Protein AF-A0A933Z0X0-F1 (afdb_monomer_lite)

Secondary structure (DSSP, 8-state):
-----SEEEEEEEEEEESSGGG-EEEEEEEEEEEEEETTEEEEEEE-TTS-EEEEEEEEEHHHHHHHEEE-GGGHHHHHHHTTTS-SPPPP------PPP-PPPP-------------PPPPPP-PPPPPPPPPPPPPP-PPPPPPPPPPPPP----THHHHHTTGGGS----

Sequence (173 aa):
MNQVQEGIYLETKQTQVGTGHTASRVTFKNHYALRLAGEEAVLFLLDDNLGLTGLRESVPLAQVGKRLEYQPDLQDTFAALLPRLGSRPQPAARPASAPAQSAPAAAPAAVQTVNPAQPPQARPTAQPPQARPTPPPPQTRPAAAPPAKPAAPGDTPWWELTQKGASNLLKKD

Structure (mmCIF, N/CA/C/O backbone):
data_AF-A0A933Z0X0-F1
#
_entry.id   AF-A0A933Z0X0-F1
#
loop_
_atom_site.group_PDB
_atom_site.id
_atom_site.type_symbol
_atom_site.label_atom_id
_atom_site.label_alt_id
_atom_site.label_comp_id
_atom_site.label_asym_id
_atom_site.label_entity_id
_atom_site.label_seq_id
_atom_site.pdbx_PDB_ins_code
_atom_site.Cartn_x
_atom_site.Cartn_y
_atom_site.Cartn_z
_atom_site.occupancy
_atom_site.B_iso_or_equiv
_atom_site.auth_seq_id
_atom_site.auth_comp_id
_atom_site.auth_asym_id
_atom_site.auth_atom_id
_atom_site.pdbx_PDB_model_num
ATOM 1 N N . MET A 1 1 ? -8.566 19.771 8.121 1.00 47.66 1 MET A N 1
ATOM 2 C CA . MET A 1 1 ? -7.920 18.555 8.659 1.00 47.66 1 MET A CA 1
ATOM 3 C C . MET A 1 1 ? -8.388 17.406 7.784 1.00 47.66 1 MET A C 1
ATOM 5 O O . MET A 1 1 ? -9.566 17.089 7.852 1.00 47.66 1 MET A O 1
ATOM 9 N N . ASN A 1 2 ? -7.543 16.873 6.895 1.00 59.16 2 ASN A N 1
ATOM 10 C CA . ASN A 1 2 ? -7.941 15.739 6.054 1.00 59.16 2 ASN A CA 1
ATOM 11 C C . ASN A 1 2 ? -8.115 14.520 6.958 1.00 59.16 2 ASN A C 1
ATOM 13 O O . ASN A 1 2 ? -7.143 14.016 7.520 1.00 59.16 2 ASN A O 1
ATOM 17 N N . GLN A 1 3 ? -9.363 14.109 7.151 1.00 81.69 3 GLN A N 1
ATOM 18 C CA . GLN A 1 3 ? -9.699 12.927 7.923 1.00 81.69 3 GLN A CA 1
ATOM 19 C C . GLN A 1 3 ? -9.274 11.704 7.102 1.00 81.69 3 GLN A C 1
ATOM 21 O O . GLN A 1 3 ? -9.754 11.501 5.992 1.00 81.69 3 GLN A O 1
ATOM 26 N N . VAL A 1 4 ? -8.306 10.939 7.609 1.00 89.94 4 VAL A N 1
ATOM 27 C CA . VAL A 1 4 ? -7.871 9.682 6.983 1.00 89.94 4 VAL A CA 1
ATOM 28 C C . VAL A 1 4 ? -8.978 8.648 7.185 1.00 89.94 4 VAL A C 1
ATOM 30 O O . VAL A 1 4 ? -9.474 8.496 8.302 1.00 89.94 4 VAL A O 1
ATOM 33 N N . GLN A 1 5 ? -9.366 7.954 6.117 1.00 93.38 5 GLN A N 1
ATOM 34 C CA . GLN A 1 5 ? -10.452 6.974 6.116 1.00 93.38 5 GLN A CA 1
ATOM 35 C C . GLN A 1 5 ? -9.946 5.582 5.731 1.00 93.38 5 GLN A C 1
ATOM 37 O O . GLN A 1 5 ? -8.845 5.434 5.215 1.00 93.38 5 GLN A O 1
ATOM 42 N N . GLU A 1 6 ? -10.728 4.541 6.015 1.00 94.19 6 GLU A N 1
ATOM 43 C CA . GLU A 1 6 ? -10.395 3.180 5.578 1.00 94.19 6 GLU A CA 1
ATOM 44 C C . GLU A 1 6 ? -10.664 3.016 4.078 1.00 94.19 6 GLU A C 1
ATOM 46 O O . GLU A 1 6 ? -11.698 3.456 3.568 1.00 94.19 6 GLU A O 1
ATOM 51 N N . GLY A 1 7 ? -9.742 2.364 3.377 1.00 95.75 7 GLY A N 1
ATOM 52 C CA . GLY A 1 7 ? -9.835 2.158 1.937 1.00 95.75 7 GLY A CA 1
ATOM 53 C C . GLY A 1 7 ? -8.486 1.836 1.308 1.00 95.75 7 GLY A C 1
ATOM 54 O O . GLY A 1 7 ? -7.542 1.475 2.013 1.00 95.75 7 GLY A O 1
ATOM 55 N N . ILE A 1 8 ? -8.389 1.955 -0.016 1.00 97.00 8 ILE A N 1
ATOM 56 C CA . ILE A 1 8 ? -7.134 1.727 -0.740 1.00 97.00 8 ILE A CA 1
ATOM 57 C C . ILE A 1 8 ? -6.401 3.049 -0.955 1.00 97.00 8 ILE A C 1
ATOM 59 O O . ILE A 1 8 ? -6.992 4.081 -1.269 1.00 97.00 8 ILE A O 1
ATOM 63 N N . TYR A 1 9 ? -5.092 2.997 -0.764 1.00 97.50 9 TYR A N 1
ATOM 64 C CA . TYR A 1 9 ? -4.179 4.114 -0.888 1.00 97.50 9 TYR A CA 1
ATOM 65 C C . TYR A 1 9 ? -3.037 3.769 -1.843 1.00 97.50 9 TYR A C 1
ATOM 67 O O . TYR A 1 9 ? -2.584 2.627 -1.891 1.00 97.50 9 TYR A O 1
ATOM 75 N N . LEU A 1 10 ? -2.548 4.769 -2.569 1.00 97.06 10 LEU A N 1
ATOM 76 C CA . LEU A 1 10 ? -1.419 4.668 -3.481 1.00 97.06 10 LEU A CA 1
ATOM 77 C C . LEU A 1 10 ? -0.201 5.379 -2.888 1.00 97.06 10 LEU A C 1
ATOM 79 O O . LEU A 1 10 ? -0.254 6.566 -2.568 1.00 97.06 10 LEU A O 1
ATOM 83 N N . GLU A 1 11 ? 0.914 4.665 -2.783 1.00 96.31 11 GLU A N 1
ATOM 84 C CA . GLU A 1 11 ? 2.229 5.246 -2.530 1.00 96.31 11 GLU A CA 1
ATOM 85 C C . GLU A 1 11 ? 2.979 5.372 -3.856 1.00 96.31 11 GLU A C 1
ATOM 87 O O . GLU A 1 11 ? 3.159 4.385 -4.571 1.00 96.31 11 GLU A O 1
ATOM 92 N N . THR A 1 12 ? 3.452 6.576 -4.181 1.00 96.06 12 THR A N 1
ATOM 93 C CA . THR A 1 12 ? 4.310 6.796 -5.351 1.00 96.06 12 THR A CA 1
ATOM 94 C C . THR A 1 12 ? 5.712 7.170 -4.896 1.00 96.06 12 THR A C 1
ATOM 96 O O . THR A 1 12 ? 5.924 8.225 -4.301 1.00 96.06 12 THR A O 1
ATOM 99 N N . LYS A 1 13 ? 6.694 6.321 -5.210 1.00 94.44 13 LYS A N 1
ATOM 100 C CA . LYS A 1 13 ? 8.100 6.544 -4.872 1.00 94.44 13 LYS A CA 1
ATOM 101 C C . LYS A 1 13 ? 8.939 6.640 -6.134 1.00 94.44 13 LYS A C 1
ATOM 103 O O . LYS A 1 13 ? 9.091 5.675 -6.878 1.00 94.44 13 LYS A O 1
ATOM 108 N N . GLN A 1 14 ? 9.524 7.807 -6.361 1.00 94.75 14 GLN A N 1
ATOM 109 C CA . GLN A 1 14 ? 10.485 8.004 -7.438 1.00 94.75 14 GLN A CA 1
ATOM 110 C C . GLN A 1 14 ? 11.891 7.713 -6.925 1.00 94.75 14 GLN A C 1
ATOM 112 O O . GLN A 1 14 ? 12.292 8.198 -5.869 1.00 94.75 14 GLN A O 1
ATOM 117 N N . THR A 1 15 ? 12.648 6.919 -7.670 1.00 93.69 15 THR A N 1
ATOM 118 C CA . THR A 1 15 ? 14.053 6.642 -7.373 1.00 93.69 15 THR A CA 1
ATOM 119 C C . THR A 1 15 ? 14.871 6.634 -8.654 1.00 93.69 15 THR A C 1
ATOM 121 O O . THR A 1 15 ? 14.340 6.517 -9.758 1.00 93.69 15 THR A O 1
ATOM 124 N N . GLN A 1 16 ? 16.179 6.768 -8.502 1.00 94.19 16 GLN A N 1
ATOM 125 C CA . GLN A 1 16 ? 17.131 6.639 -9.588 1.00 94.19 16 GLN A CA 1
ATOM 126 C C . GLN A 1 16 ? 17.798 5.269 -9.483 1.00 94.19 16 GLN A C 1
ATOM 128 O O . GLN A 1 16 ? 18.330 4.909 -8.435 1.00 94.19 16 GLN A O 1
ATOM 133 N N . VAL A 1 17 ? 17.744 4.495 -10.560 1.00 92.50 17 VAL A N 1
ATOM 134 C CA . VAL A 1 17 ? 18.411 3.193 -10.679 1.00 92.50 17 VAL A CA 1
ATOM 135 C C . VAL A 1 17 ? 19.501 3.279 -11.741 1.00 92.50 17 VAL A C 1
ATOM 137 O O . VAL A 1 17 ? 19.315 3.920 -12.772 1.00 92.50 17 VAL A O 1
ATOM 140 N N . GLY A 1 18 ? 20.643 2.642 -11.481 1.00 90.81 18 GLY A N 1
ATOM 141 C CA . GLY A 1 18 ? 21.846 2.726 -12.317 1.00 90.81 18 GLY A CA 1
ATOM 142 C C . GLY A 1 18 ? 22.878 3.730 -11.794 1.00 90.81 18 GLY A C 1
ATOM 143 O O . GLY A 1 18 ? 22.668 4.394 -10.779 1.00 90.81 18 GLY A O 1
ATOM 144 N N . THR A 1 19 ? 24.021 3.824 -12.475 1.00 90.56 19 THR A N 1
ATOM 145 C CA . THR A 1 19 ? 25.143 4.690 -12.076 1.00 90.56 19 THR A CA 1
ATOM 146 C C . THR A 1 19 ? 25.644 5.538 -13.248 1.00 90.56 19 THR A C 1
ATOM 148 O O . THR A 1 19 ? 25.661 5.110 -14.407 1.00 90.56 19 THR A O 1
ATOM 151 N N . GLY A 1 20 ? 26.040 6.780 -12.953 1.00 88.94 20 GLY A N 1
ATOM 152 C CA . GLY A 1 20 ? 26.576 7.718 -13.943 1.00 88.94 20 GLY A CA 1
ATOM 153 C C . GLY A 1 20 ? 25.609 7.987 -15.101 1.00 88.94 20 GLY A C 1
ATOM 154 O O . GLY A 1 20 ? 24.439 8.296 -14.888 1.00 88.94 20 GLY A O 1
ATOM 155 N N . HIS A 1 21 ? 26.096 7.845 -16.334 1.00 87.88 21 HIS A N 1
ATOM 156 C CA . HIS A 1 21 ? 25.325 8.113 -17.555 1.00 87.88 21 HIS A CA 1
ATOM 157 C C . HIS A 1 21 ? 24.217 7.091 -17.852 1.00 87.88 21 HIS A C 1
ATOM 159 O O . HIS A 1 21 ? 23.382 7.343 -18.712 1.00 87.88 21 HIS A O 1
ATOM 165 N N . THR A 1 22 ? 24.197 5.952 -17.155 1.00 89.25 22 THR A N 1
ATOM 166 C CA . THR A 1 22 ? 23.157 4.916 -17.321 1.00 89.25 22 THR A CA 1
ATOM 167 C C . THR A 1 22 ? 22.002 5.070 -16.336 1.00 89.25 22 THR A C 1
ATOM 169 O O . THR A 1 22 ? 21.067 4.272 -16.339 1.00 89.25 22 THR A O 1
ATOM 172 N N . ALA A 1 23 ? 22.072 6.072 -15.459 1.00 91.00 23 ALA A N 1
ATOM 173 C CA . ALA A 1 23 ? 21.102 6.233 -14.401 1.00 91.00 23 ALA A CA 1
ATOM 174 C C . ALA A 1 23 ? 19.752 6.707 -14.963 1.00 91.00 23 ALA A C 1
ATOM 176 O O . ALA A 1 23 ? 19.663 7.763 -15.588 1.00 91.00 23 ALA A O 1
ATOM 177 N N . SER A 1 24 ? 18.697 5.941 -14.695 1.00 92.38 24 SER A N 1
ATOM 178 C CA . SER A 1 24 ? 17.328 6.236 -15.118 1.00 92.38 24 SER A CA 1
ATOM 179 C C . SER A 1 24 ? 16.426 6.476 -13.912 1.00 92.38 24 SER A C 1
ATOM 181 O O . SER A 1 24 ? 16.622 5.893 -12.842 1.00 92.38 24 SER A O 1
ATOM 183 N N . ARG A 1 25 ? 15.432 7.353 -14.071 1.00 94.12 25 ARG A N 1
ATOM 184 C CA . ARG A 1 25 ? 14.406 7.588 -13.049 1.00 94.12 25 ARG A CA 1
ATOM 185 C C . ARG A 1 25 ? 13.295 6.563 -13.218 1.00 94.12 25 ARG A C 1
ATOM 187 O O . ARG A 1 25 ? 12.675 6.491 -14.273 1.00 94.12 25 ARG A O 1
ATOM 194 N N . VAL A 1 26 ? 13.020 5.813 -12.160 1.00 95.44 26 VAL A N 1
ATOM 195 C CA . VAL A 1 26 ? 11.932 4.837 -12.105 1.00 95.44 26 VAL A CA 1
ATOM 196 C C . VAL A 1 26 ? 10.940 5.262 -11.033 1.00 95.44 26 VAL A C 1
ATOM 198 O O . VAL A 1 26 ? 11.319 5.696 -9.944 1.00 95.44 26 VAL A O 1
ATOM 201 N N . THR A 1 27 ? 9.657 5.154 -11.365 1.00 95.56 27 THR A N 1
ATOM 202 C CA . THR A 1 27 ? 8.554 5.430 -10.446 1.00 95.56 27 THR A CA 1
ATOM 203 C C . THR A 1 27 ? 7.947 4.110 -10.005 1.00 95.56 27 THR A C 1
ATOM 205 O O . THR A 1 27 ? 7.423 3.368 -10.830 1.00 95.56 27 THR A O 1
ATOM 208 N N . PHE A 1 28 ? 8.011 3.837 -8.709 1.00 93.50 28 PHE A N 1
ATOM 209 C CA . PHE A 1 28 ? 7.345 2.713 -8.070 1.00 93.50 28 PHE A CA 1
ATOM 210 C C . PHE A 1 28 ? 5.976 3.166 -7.574 1.00 93.50 28 PHE A C 1
ATOM 212 O O . PHE A 1 28 ? 5.862 4.231 -6.963 1.00 93.50 28 PHE A O 1
ATOM 219 N N . LYS A 1 29 ? 4.952 2.366 -7.860 1.00 95.75 29 LYS A N 1
ATOM 220 C CA . LYS A 1 29 ? 3.569 2.590 -7.445 1.00 95.75 29 LYS A CA 1
ATOM 221 C C . LYS A 1 29 ? 3.131 1.390 -6.623 1.00 95.75 29 LYS A C 1
ATOM 223 O O . LYS A 1 29 ? 3.032 0.300 -7.171 1.00 95.75 29 LYS A O 1
ATOM 228 N N . ASN A 1 30 ? 2.893 1.592 -5.334 1.00 96.75 30 ASN A N 1
ATOM 229 C CA . ASN A 1 30 ? 2.471 0.531 -4.425 1.00 96.75 30 ASN A CA 1
ATOM 230 C C . ASN A 1 30 ? 1.053 0.818 -3.939 1.00 96.75 30 ASN A C 1
ATOM 232 O O . ASN A 1 30 ? 0.785 1.907 -3.429 1.00 96.75 30 ASN A O 1
ATOM 236 N N . HIS A 1 31 ? 0.160 -0.157 -4.066 1.00 97.62 31 HIS A N 1
ATOM 237 C CA . HIS A 1 31 ? -1.189 -0.056 -3.521 1.00 97.62 31 HIS A CA 1
ATOM 238 C C . HIS A 1 31 ? -1.232 -0.675 -2.128 1.00 97.62 31 HIS A C 1
ATOM 240 O O . HIS A 1 31 ? -0.689 -1.753 -1.895 1.00 97.62 31 HIS A O 1
ATOM 246 N N . TYR A 1 32 ? -1.906 -0.005 -1.202 1.00 97.44 32 TYR A N 1
ATOM 247 C CA . TYR A 1 32 ? -2.084 -0.465 0.165 1.00 97.44 32 TYR A CA 1
ATOM 248 C C . TYR A 1 32 ? -3.558 -0.433 0.542 1.00 97.44 32 TYR A C 1
ATOM 250 O O . TYR A 1 32 ? -4.211 0.597 0.396 1.00 97.44 32 TYR A O 1
ATOM 258 N N . ALA A 1 33 ? -4.080 -1.527 1.090 1.00 96.88 33 ALA A N 1
ATOM 259 C CA . ALA A 1 33 ? -5.338 -1.485 1.824 1.00 96.88 33 ALA A CA 1
ATOM 260 C C . ALA A 1 33 ? -5.066 -0.977 3.245 1.00 96.88 33 ALA A C 1
ATOM 262 O O . ALA A 1 33 ? -4.182 -1.489 3.931 1.00 96.88 33 ALA A O 1
ATOM 263 N N . LEU A 1 34 ? -5.815 0.027 3.690 1.00 95.81 34 LEU A N 1
ATOM 264 C CA . LEU A 1 34 ? -5.628 0.683 4.978 1.00 95.81 34 LEU A CA 1
ATOM 265 C C . LEU A 1 34 ? -6.764 0.337 5.938 1.00 95.81 34 LEU A C 1
ATOM 267 O O . LEU A 1 34 ? -7.944 0.486 5.617 1.00 95.81 34 LEU A O 1
ATOM 271 N N . ARG A 1 35 ? -6.395 -0.066 7.156 1.00 94.19 35 ARG A N 1
ATOM 272 C CA . ARG A 1 35 ? -7.309 -0.275 8.287 1.00 94.19 35 ARG A CA 1
ATOM 273 C C . ARG A 1 35 ? -6.902 0.611 9.453 1.00 94.19 35 ARG A C 1
ATOM 275 O O . ARG A 1 35 ? -5.722 0.687 9.792 1.00 94.19 35 ARG A O 1
ATOM 282 N N . LEU A 1 36 ? -7.871 1.265 10.082 1.00 92.56 36 LEU A N 1
ATOM 283 C CA . LEU A 1 36 ? -7.612 2.164 11.201 1.00 92.56 36 LEU A CA 1
ATOM 284 C C . LEU A 1 36 ? -7.528 1.374 12.511 1.00 92.56 36 LEU A C 1
ATOM 286 O O . LEU A 1 36 ? -8.412 0.573 12.827 1.00 92.56 36 LEU A O 1
ATOM 290 N N . ALA A 1 37 ? -6.479 1.653 13.283 1.00 89.50 37 ALA A N 1
ATOM 291 C CA . ALA A 1 37 ? -6.125 1.004 14.540 1.00 89.50 37 ALA A CA 1
ATOM 292 C C . ALA A 1 37 ? -5.884 2.054 15.645 1.00 89.50 37 ALA A C 1
ATOM 294 O O . ALA A 1 37 ? -4.829 2.106 16.274 1.00 89.50 37 ALA A O 1
ATOM 295 N N . GLY A 1 38 ? -6.864 2.934 15.872 1.00 87.00 38 GLY A N 1
ATOM 296 C CA . GLY A 1 38 ? -6.720 4.051 16.811 1.00 87.00 38 GLY A CA 1
ATOM 297 C C . GLY A 1 38 ? -5.825 5.154 16.241 1.00 87.00 38 GLY A C 1
ATOM 298 O O . GLY A 1 38 ? -6.195 5.789 15.257 1.00 87.00 38 GLY A O 1
ATOM 299 N N . GLU A 1 39 ? -4.668 5.391 16.864 1.00 89.50 39 GLU A N 1
ATOM 300 C CA . GLU A 1 39 ? -3.685 6.404 16.430 1.00 89.50 39 GLU A CA 1
ATOM 301 C C . GLU A 1 39 ? -2.757 5.908 15.307 1.00 89.50 39 GLU A C 1
ATOM 303 O O . GLU A 1 39 ? -2.045 6.692 14.668 1.00 89.50 39 GLU A O 1
ATOM 308 N N . GLU A 1 40 ? -2.790 4.603 15.043 1.00 92.25 40 GLU A N 1
ATOM 309 C CA . GLU A 1 40 ? -2.037 3.953 13.982 1.00 92.25 40 GLU A CA 1
ATOM 310 C C . GLU A 1 40 ? -2.966 3.483 12.861 1.00 92.25 40 GLU A C 1
ATOM 312 O O . GLU A 1 40 ? -4.166 3.256 13.040 1.00 92.25 40 GLU A O 1
ATOM 317 N N . ALA A 1 41 ? -2.389 3.324 11.680 1.00 93.38 41 ALA A N 1
ATOM 318 C CA . ALA A 1 41 ? -3.005 2.692 10.534 1.00 93.38 41 ALA A CA 1
ATOM 319 C C . ALA A 1 41 ? -2.201 1.445 10.173 1.00 93.38 41 ALA A C 1
ATOM 321 O O . ALA A 1 41 ? -0.974 1.487 10.091 1.00 93.38 41 ALA A O 1
ATOM 322 N N . VAL A 1 42 ? -2.903 0.341 9.940 1.00 94.88 42 VAL A N 1
ATOM 323 C CA . VAL A 1 42 ? -2.312 -0.890 9.423 1.00 94.88 42 VAL A CA 1
ATOM 324 C C . VAL A 1 42 ? -2.500 -0.898 7.914 1.00 94.88 42 VAL A C 1
ATOM 326 O O . VAL A 1 42 ? -3.628 -0.898 7.417 1.00 94.88 42 VAL A O 1
ATOM 329 N N . LEU A 1 43 ? -1.385 -0.879 7.201 1.00 95.75 43 LEU A N 1
ATOM 330 C CA . LEU A 1 43 ? -1.288 -0.959 5.756 1.00 95.75 43 LEU A CA 1
ATOM 331 C C . LEU A 1 43 ? -1.032 -2.408 5.356 1.00 95.75 43 LEU A C 1
ATOM 333 O O . LEU A 1 43 ? -0.142 -3.061 5.898 1.00 95.75 43 LEU A O 1
ATOM 337 N N . PHE A 1 44 ? -1.778 -2.898 4.378 1.00 96.50 44 PHE A N 1
ATOM 338 C CA . PHE A 1 44 ? -1.590 -4.210 3.775 1.00 96.50 44 PHE A CA 1
ATOM 339 C C . PHE A 1 44 ? -1.185 -4.004 2.324 1.00 96.50 44 PHE A C 1
ATOM 341 O O . PHE A 1 44 ? -1.956 -3.426 1.558 1.00 96.50 44 PHE A O 1
ATOM 348 N N . LEU A 1 45 ? 0.019 -4.440 1.954 1.00 97.00 45 LEU A N 1
ATOM 349 C CA . LEU A 1 45 ? 0.516 -4.270 0.592 1.00 97.00 45 LEU A CA 1
ATOM 350 C C . LEU A 1 45 ? -0.285 -5.149 -0.369 1.00 97.00 45 LEU A C 1
ATOM 352 O O . LEU A 1 45 ? -0.444 -6.358 -0.143 1.00 97.00 45 LEU A O 1
ATOM 356 N N . LEU A 1 46 ? -0.738 -4.533 -1.452 1.00 97.19 46 LEU A N 1
ATOM 357 C CA . LEU A 1 46 ? -1.432 -5.184 -2.546 1.00 97.19 46 LEU A CA 1
ATOM 358 C C . LEU A 1 46 ? -0.487 -5.399 -3.732 1.00 97.19 46 LEU A C 1
ATOM 360 O O . LEU A 1 46 ? 0.440 -4.617 -3.944 1.00 97.19 46 LEU A O 1
ATOM 364 N N . ASP A 1 47 ? -0.722 -6.467 -4.488 1.00 95.44 47 ASP A N 1
ATOM 365 C CA . ASP A 1 47 ? -0.051 -6.706 -5.766 1.00 95.44 47 ASP A CA 1
ATOM 366 C C . ASP A 1 47 ? -0.682 -5.880 -6.908 1.00 95.44 47 ASP A C 1
ATOM 368 O O . ASP A 1 47 ? -1.610 -5.092 -6.699 1.00 95.44 47 ASP A O 1
ATOM 372 N N . ASP A 1 48 ? -0.191 -6.071 -8.135 1.00 93.38 48 ASP A N 1
ATOM 373 C CA . ASP A 1 48 ? -0.694 -5.375 -9.329 1.00 93.38 48 ASP A CA 1
ATOM 374 C C . ASP A 1 48 ? -2.161 -5.711 -9.666 1.00 93.38 48 ASP A C 1
ATOM 376 O O . ASP A 1 48 ? -2.837 -4.932 -10.336 1.00 93.38 48 ASP A O 1
ATOM 380 N N . ASN A 1 49 ? -2.672 -6.847 -9.179 1.00 94.56 49 ASN A N 1
ATOM 381 C CA . ASN A 1 49 ? -4.062 -7.280 -9.335 1.00 94.56 49 ASN A CA 1
ATOM 382 C C . ASN A 1 49 ? -4.923 -6.928 -8.110 1.00 94.56 49 ASN A C 1
ATOM 384 O O . ASN A 1 49 ? -6.039 -7.433 -7.974 1.00 94.56 49 ASN A O 1
ATOM 388 N N . LEU A 1 50 ? -4.413 -6.082 -7.206 1.00 94.38 50 LEU A N 1
ATOM 389 C CA . LEU A 1 50 ? -5.050 -5.699 -5.944 1.00 94.38 50 LEU A CA 1
ATOM 390 C C . LEU A 1 50 ? -5.291 -6.881 -4.979 1.00 94.38 50 LEU A C 1
ATOM 392 O O . LEU A 1 50 ? -6.142 -6.818 -4.089 1.00 94.38 50 LEU A O 1
ATOM 396 N N . GLY A 1 51 ? -4.529 -7.961 -5.131 1.00 94.50 51 GLY A N 1
ATOM 397 C CA . GLY A 1 51 ? -4.490 -9.108 -4.234 1.00 94.50 51 GLY A CA 1
ATOM 398 C C . GLY A 1 51 ? -3.604 -8.862 -3.013 1.00 94.50 51 GLY A C 1
ATOM 399 O O . GLY A 1 51 ? -2.657 -8.084 -3.052 1.00 94.50 51 GLY A O 1
ATOM 400 N N . LEU A 1 52 ? -3.893 -9.538 -1.898 1.00 94.50 52 LEU A N 1
ATOM 401 C CA . LEU A 1 52 ? -3.078 -9.433 -0.684 1.00 94.50 52 LEU A CA 1
ATOM 402 C C . LEU A 1 52 ? -1.746 -10.167 -0.853 1.00 94.50 52 LEU A C 1
ATOM 404 O O . LEU A 1 52 ? -1.727 -11.378 -1.062 1.00 94.50 52 LEU A O 1
ATOM 408 N N . THR A 1 53 ? -0.642 -9.453 -0.645 1.00 94.88 53 THR A N 1
ATOM 409 C CA . THR A 1 53 ? 0.716 -10.032 -0.669 1.00 94.88 53 THR A CA 1
ATOM 410 C C . THR A 1 53 ? 1.100 -10.732 0.640 1.00 94.88 53 THR A C 1
ATOM 412 O O . THR A 1 53 ? 2.076 -11.475 0.694 1.00 94.88 53 THR A O 1
ATOM 415 N N . GLY A 1 54 ? 0.356 -10.473 1.721 1.00 92.00 54 GLY A N 1
ATOM 416 C CA . GLY A 1 54 ? 0.676 -10.919 3.082 1.00 92.00 54 GLY A CA 1
ATOM 417 C C . GLY A 1 54 ? 1.633 -9.992 3.841 1.00 92.00 54 GLY A C 1
ATOM 418 O O . GLY A 1 54 ? 1.796 -10.150 5.052 1.00 92.00 54 GLY A O 1
ATOM 419 N N . LEU A 1 55 ? 2.220 -8.992 3.175 1.00 93.94 55 LEU A N 1
ATOM 420 C CA . LEU A 1 55 ? 3.025 -7.965 3.832 1.00 93.94 55 LEU A CA 1
ATOM 421 C C . LEU A 1 55 ? 2.121 -6.919 4.491 1.00 93.94 55 LEU A C 1
ATOM 423 O O . LEU A 1 55 ? 1.190 -6.396 3.874 1.00 93.94 55 LEU A O 1
ATOM 427 N N . ARG A 1 56 ? 2.419 -6.613 5.756 1.00 93.81 56 ARG A N 1
ATOM 428 C CA . ARG A 1 56 ? 1.711 -5.609 6.554 1.00 93.81 56 ARG A CA 1
ATOM 429 C C . ARG A 1 56 ? 2.687 -4.666 7.244 1.00 93.81 56 ARG A C 1
ATOM 431 O O . ARG A 1 56 ? 3.735 -5.104 7.716 1.00 93.81 56 ARG A O 1
ATOM 438 N N . GLU A 1 57 ? 2.307 -3.404 7.349 1.00 94.06 57 GLU A N 1
ATOM 439 C CA . GLU A 1 57 ? 3.074 -2.347 8.005 1.00 94.06 57 GLU A CA 1
ATOM 440 C C . GLU A 1 57 ? 2.141 -1.528 8.901 1.00 94.06 57 GLU A C 1
ATOM 442 O O . GLU A 1 57 ? 1.046 -1.162 8.482 1.00 94.06 57 GLU A O 1
ATOM 447 N N . SER A 1 58 ? 2.559 -1.235 10.132 1.00 94.06 58 SER A N 1
ATOM 448 C CA . SER A 1 58 ? 1.854 -0.284 10.997 1.00 94.06 58 SER A CA 1
ATOM 449 C C . SER A 1 58 ? 2.541 1.070 10.915 1.00 94.06 58 SER A C 1
ATOM 451 O O . SER A 1 58 ? 3.748 1.166 11.138 1.00 94.06 58 SER A O 1
ATOM 453 N N . VAL A 1 59 ? 1.777 2.117 10.615 1.00 94.06 59 VAL A N 1
ATOM 454 C CA . VAL A 1 59 ? 2.283 3.489 10.518 1.00 94.06 59 VAL A CA 1
ATOM 455 C C . VAL A 1 59 ? 1.431 4.451 11.345 1.00 94.06 59 VAL A C 1
ATOM 457 O O . VAL A 1 59 ? 0.218 4.270 11.442 1.00 94.06 59 VAL A O 1
ATOM 460 N N . PRO A 1 60 ? 2.011 5.528 11.901 1.00 94.06 60 PRO A N 1
ATOM 461 C CA . PRO A 1 60 ? 1.228 6.573 12.549 1.00 94.06 60 PRO A CA 1
ATOM 462 C C . PRO A 1 60 ? 0.273 7.245 11.559 1.00 94.06 60 PRO A C 1
ATOM 464 O O . PRO A 1 60 ? 0.671 7.574 10.436 1.00 94.06 60 PRO A O 1
ATOM 467 N N . LEU A 1 61 ? -0.955 7.550 11.985 1.00 92.00 61 LEU A N 1
ATOM 468 C 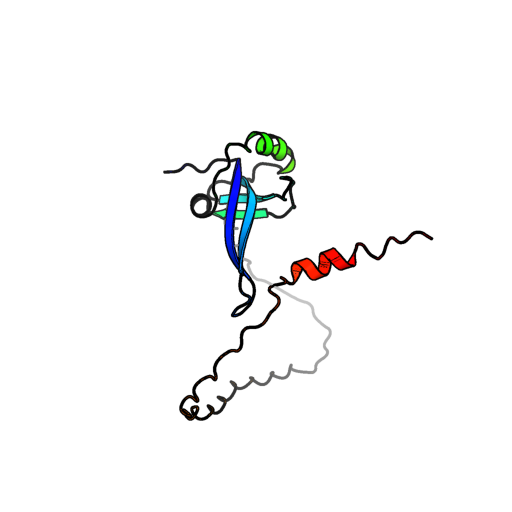CA . LEU A 1 61 ? -1.970 8.154 11.111 1.00 92.00 61 LEU A CA 1
ATOM 469 C C . LEU A 1 61 ? -1.504 9.485 10.487 1.00 92.00 61 LEU A C 1
ATOM 471 O O . LEU A 1 61 ? -1.804 9.788 9.333 1.00 92.00 61 LEU A O 1
ATOM 475 N N . ALA A 1 62 ? -0.687 10.247 11.221 1.00 91.56 62 ALA A N 1
ATOM 476 C CA . ALA A 1 62 ? -0.092 11.504 10.763 1.00 91.56 62 ALA A CA 1
ATOM 477 C C . ALA A 1 62 ? 0.865 11.349 9.564 1.00 91.56 62 ALA A C 1
ATOM 479 O O . ALA A 1 62 ? 1.160 12.337 8.886 1.00 91.56 62 ALA A O 1
ATOM 480 N N . GLN A 1 63 ? 1.384 10.141 9.318 1.00 91.81 63 GLN A N 1
ATOM 481 C CA . GLN A 1 63 ? 2.242 9.847 8.170 1.00 91.81 63 GLN A CA 1
ATOM 482 C C . GLN A 1 63 ? 1.429 9.484 6.931 1.00 91.81 63 GLN A C 1
ATOM 484 O O . GLN A 1 63 ? 1.836 9.856 5.835 1.00 91.81 63 GLN A O 1
ATOM 489 N N . VAL A 1 64 ? 0.275 8.827 7.090 1.00 92.75 64 VAL A N 1
ATOM 490 C CA . VAL A 1 64 ? -0.552 8.345 5.972 1.00 92.75 64 VAL A CA 1
ATOM 491 C C . VAL A 1 6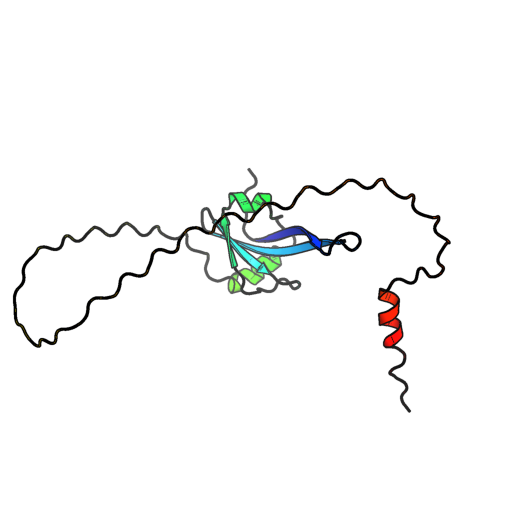4 ? -0.855 9.477 4.994 1.00 92.75 64 VAL A C 1
ATOM 493 O O . VAL A 1 64 ? -0.426 9.420 3.849 1.00 92.75 64 VAL A O 1
ATOM 496 N N . GLY A 1 65 ? -1.467 10.567 5.461 1.00 88.88 65 GLY A N 1
ATOM 497 C CA . GLY A 1 65 ? -1.853 11.683 4.588 1.00 88.88 65 GLY A CA 1
ATOM 498 C C . GLY A 1 65 ? -0.692 12.453 3.940 1.00 88.88 65 GLY A C 1
ATOM 499 O O . GLY A 1 65 ? -0.947 13.345 3.139 1.00 88.88 65 GLY A O 1
ATOM 500 N N . LYS A 1 66 ? 0.569 12.156 4.290 1.00 91.38 66 LYS A N 1
ATOM 501 C CA . LYS A 1 66 ? 1.758 12.804 3.709 1.00 91.38 66 LYS A CA 1
ATOM 502 C C . LYS A 1 66 ? 2.375 12.020 2.554 1.00 91.38 66 LYS A C 1
ATOM 504 O O . LYS A 1 66 ? 2.981 12.630 1.682 1.00 91.38 66 LYS A O 1
ATOM 509 N N . ARG A 1 67 ? 2.297 10.687 2.593 1.00 92.81 67 ARG A N 1
ATOM 510 C CA . ARG A 1 67 ? 2.959 9.796 1.618 1.00 92.81 67 ARG A CA 1
ATOM 511 C C . ARG A 1 67 ? 1.990 8.982 0.766 1.00 92.81 67 ARG A C 1
ATOM 513 O O . ARG A 1 67 ? 2.395 8.462 -0.266 1.00 92.81 67 ARG A O 1
ATOM 520 N N . LEU A 1 68 ? 0.748 8.851 1.221 1.00 95.50 68 LEU A N 1
ATOM 521 C CA . LEU A 1 68 ? -0.264 8.015 0.605 1.00 95.50 68 LEU A CA 1
ATOM 522 C C . LEU A 1 68 ? -1.398 8.877 0.062 1.00 95.50 68 LEU A C 1
ATOM 524 O O . LEU A 1 68 ? -1.900 9.775 0.740 1.00 95.50 68 LEU A O 1
ATOM 528 N N . GLU A 1 69 ? -1.829 8.551 -1.148 1.00 95.81 69 GLU A N 1
ATOM 529 C CA . GLU A 1 69 ? -2.964 9.174 -1.816 1.00 95.81 69 GLU A CA 1
ATOM 530 C C . GLU A 1 69 ? -4.167 8.233 -1.775 1.00 95.81 69 GLU A C 1
ATOM 532 O O . GLU A 1 69 ? -4.070 7.082 -2.195 1.00 95.81 69 GLU A O 1
ATOM 537 N N . TYR A 1 70 ? -5.300 8.705 -1.259 1.00 96.12 70 TYR A N 1
ATOM 538 C CA . TYR A 1 70 ? -6.521 7.905 -1.194 1.00 96.12 70 TYR A CA 1
ATOM 539 C C . TYR A 1 70 ? -7.105 7.673 -2.593 1.00 96.12 70 TYR A C 1
ATOM 541 O O . TYR A 1 70 ? -7.235 8.624 -3.359 1.00 96.12 70 TYR A O 1
ATOM 549 N N . GLN A 1 71 ? -7.481 6.431 -2.901 1.00 96.62 71 GLN A N 1
ATOM 550 C CA . GLN A 1 71 ? -8.052 6.030 -4.188 1.00 96.62 71 GLN A CA 1
ATOM 551 C C . GLN A 1 71 ? -9.549 5.704 -4.019 1.00 96.62 71 GLN A C 1
ATOM 553 O O . GLN A 1 71 ? -9.889 4.559 -3.703 1.00 96.62 71 GLN A O 1
ATOM 558 N N . PRO A 1 72 ? -10.459 6.683 -4.198 1.00 95.00 72 PRO A N 1
ATOM 559 C CA . PRO A 1 72 ? -11.894 6.480 -3.983 1.00 95.00 72 PRO A CA 1
ATOM 560 C C . PRO A 1 72 ? -12.506 5.464 -4.956 1.00 95.00 72 PRO A C 1
ATOM 562 O O . PRO A 1 72 ? -13.400 4.716 -4.570 1.00 95.00 72 PRO A O 1
ATOM 565 N N . ASP A 1 73 ? -11.987 5.378 -6.182 1.00 96.62 73 ASP A N 1
ATOM 566 C CA . ASP A 1 73 ? -12.491 4.468 -7.220 1.00 96.62 73 ASP A CA 1
ATOM 567 C C . ASP A 1 73 ? -12.275 2.982 -6.882 1.00 96.62 73 ASP A C 1
ATOM 569 O O . ASP A 1 73 ? -12.888 2.102 -7.479 1.00 96.62 73 ASP A O 1
ATOM 573 N N . LEU A 1 74 ? -11.408 2.684 -5.909 1.00 95.25 74 LEU A N 1
ATOM 574 C CA . LEU A 1 74 ? -11.099 1.322 -5.470 1.00 95.25 74 LEU A CA 1
ATOM 575 C C . LEU A 1 74 ? -11.850 0.928 -4.189 1.00 95.25 74 LEU A C 1
ATOM 577 O O . LEU A 1 74 ? -11.545 -0.102 -3.582 1.00 95.25 74 LEU A O 1
ATOM 581 N N . GLN A 1 75 ? -12.832 1.722 -3.753 1.00 94.94 75 GLN A N 1
ATOM 582 C CA . GLN A 1 75 ? -13.551 1.458 -2.508 1.00 94.94 75 GLN A CA 1
ATOM 583 C C . GLN A 1 75 ? -14.361 0.153 -2.557 1.00 94.94 75 GLN A C 1
ATOM 585 O O . GLN A 1 75 ? -14.395 -0.578 -1.565 1.00 94.94 75 GLN A O 1
ATOM 590 N N . ASP A 1 76 ? -14.946 -0.190 -3.705 1.00 95.81 76 ASP A N 1
ATOM 591 C CA . ASP A 1 76 ? -15.644 -1.468 -3.892 1.00 95.81 76 ASP A CA 1
ATOM 592 C C . ASP A 1 76 ? -14.682 -2.659 -3.761 1.00 95.81 76 ASP A C 1
ATOM 594 O O . ASP A 1 76 ? -14.976 -3.648 -3.082 1.00 95.81 76 ASP A O 1
ATOM 598 N N . THR A 1 77 ? -13.477 -2.535 -4.324 1.00 95.00 77 THR A N 1
ATOM 599 C CA . THR A 1 77 ? -12.412 -3.535 -4.173 1.00 95.00 77 THR A CA 1
ATOM 600 C C . THR A 1 77 ? -11.990 -3.673 -2.715 1.00 95.00 77 THR A C 1
ATOM 602 O O . THR A 1 77 ? -11.838 -4.786 -2.210 1.00 95.00 77 THR A O 1
ATOM 605 N N . PHE A 1 78 ? -11.851 -2.557 -1.995 1.00 95.56 78 PHE A N 1
ATOM 606 C CA . PHE A 1 78 ? -11.562 -2.588 -0.565 1.00 95.56 78 PHE A CA 1
ATOM 607 C C . PHE A 1 78 ? -12.648 -3.329 0.224 1.00 95.56 78 PHE A C 1
ATOM 609 O O . PHE A 1 78 ? -12.324 -4.168 1.067 1.00 95.56 78 PHE A O 1
ATOM 616 N N . ALA A 1 79 ? -13.927 -3.079 -0.075 1.00 94.69 79 ALA A N 1
ATOM 617 C CA . ALA A 1 79 ? -15.041 -3.765 0.571 1.00 94.69 79 ALA A CA 1
ATOM 618 C C . ALA A 1 79 ? -14.981 -5.289 0.358 1.00 94.69 79 ALA A C 1
ATOM 620 O O . ALA A 1 79 ? -15.205 -6.050 1.301 1.00 94.69 79 ALA A O 1
ATOM 621 N N . ALA A 1 80 ? -14.590 -5.741 -0.838 1.00 94.12 80 ALA A N 1
ATOM 622 C CA . ALA A 1 80 ? -14.372 -7.158 -1.129 1.00 94.12 80 ALA A CA 1
ATOM 623 C C . ALA A 1 80 ? -13.149 -7.754 -0.398 1.00 94.12 80 ALA A C 1
ATOM 625 O O . ALA A 1 80 ? -13.126 -8.949 -0.093 1.00 94.12 80 ALA A O 1
ATOM 626 N N . LEU A 1 81 ? -12.136 -6.938 -0.086 1.00 93.56 81 LEU A N 1
ATOM 627 C CA . LEU A 1 81 ? -10.937 -7.358 0.648 1.00 93.56 81 LEU A CA 1
ATOM 628 C C . LEU A 1 81 ? -11.147 -7.424 2.165 1.00 93.56 81 LEU A C 1
ATOM 630 O O . LEU A 1 81 ? -10.464 -8.210 2.825 1.00 93.56 81 LEU A O 1
ATOM 634 N N . LEU A 1 82 ? -12.089 -6.659 2.729 1.00 91.50 82 LEU A N 1
ATOM 635 C CA . LEU A 1 82 ? -12.343 -6.585 4.176 1.00 91.50 82 LEU A CA 1
ATOM 636 C C . LEU A 1 82 ? -12.405 -7.949 4.893 1.00 91.50 82 LEU A C 1
ATOM 638 O O . LEU A 1 82 ? -11.751 -8.080 5.930 1.00 91.50 82 LEU A O 1
ATOM 642 N N . PRO A 1 83 ? -13.101 -8.984 4.376 1.00 90.25 83 PRO A N 1
ATOM 643 C CA . PRO A 1 83 ? -13.147 -10.293 5.029 1.00 90.25 83 PRO A CA 1
ATOM 644 C C . PRO A 1 83 ? -11.781 -10.989 5.087 1.00 90.25 83 PRO A C 1
ATOM 646 O O . PRO A 1 83 ? -11.517 -11.772 5.996 1.00 90.25 83 PRO A O 1
ATOM 649 N N . ARG A 1 84 ? -10.901 -10.703 4.120 1.00 89.50 84 ARG A N 1
ATOM 650 C CA . ARG A 1 84 ? -9.569 -11.313 3.985 1.00 89.50 84 ARG A CA 1
ATOM 651 C C . ARG A 1 84 ? -8.498 -10.577 4.790 1.00 89.50 84 ARG A C 1
ATOM 653 O O . ARG A 1 84 ? -7.494 -11.180 5.147 1.00 89.50 84 ARG A O 1
ATOM 660 N N . LEU A 1 85 ? -8.723 -9.298 5.097 1.00 85.50 85 LEU A N 1
ATOM 661 C CA . LEU A 1 85 ? -7.855 -8.482 5.954 1.00 85.50 85 LEU A CA 1
ATOM 662 C C . LEU A 1 85 ? -7.924 -8.887 7.438 1.00 85.50 85 LEU A C 1
ATOM 664 O O . LEU A 1 85 ? -7.070 -8.489 8.229 1.00 85.50 85 LEU A O 1
ATOM 668 N N . GLY A 1 86 ? -8.917 -9.701 7.807 1.00 78.62 86 GLY A N 1
ATOM 669 C CA . GLY A 1 86 ? -9.116 -10.198 9.162 1.00 78.62 86 GLY A CA 1
ATOM 670 C C . GLY A 1 86 ? -9.818 -9.200 10.086 1.00 78.62 86 GLY A C 1
ATOM 671 O O . GLY A 1 86 ? -10.309 -8.140 9.678 1.00 78.62 86 GLY A O 1
ATOM 672 N N . SER A 1 87 ? -9.895 -9.570 11.365 1.00 73.56 87 SER A N 1
ATOM 673 C CA . SER A 1 87 ? -10.533 -8.762 12.405 1.00 73.56 87 SER A CA 1
ATOM 674 C C . SER A 1 87 ? -9.921 -7.366 12.470 1.00 73.56 87 SER A C 1
ATOM 676 O O . SER A 1 87 ? -8.712 -7.195 12.302 1.00 73.56 87 SER A O 1
ATOM 678 N N . ARG A 1 88 ? -10.762 -6.354 12.724 1.00 71.81 88 ARG A N 1
ATOM 679 C CA . ARG A 1 88 ? -10.303 -4.970 12.885 1.00 71.81 88 ARG A CA 1
ATOM 680 C C . ARG A 1 88 ? -9.161 -4.937 13.912 1.00 71.81 88 ARG A C 1
ATOM 682 O O . ARG A 1 88 ? -9.358 -5.487 14.998 1.00 71.81 88 ARG A O 1
ATOM 689 N N . PRO A 1 89 ? -8.002 -4.329 13.595 1.00 66.31 89 PRO A N 1
ATOM 690 C CA . PRO A 1 89 ? -6.896 -4.263 14.535 1.00 66.31 89 PRO A CA 1
ATOM 691 C C . PRO A 1 89 ? -7.379 -3.594 15.820 1.00 66.31 89 PRO A C 1
ATOM 693 O O . PRO A 1 89 ? -7.845 -2.453 15.806 1.00 66.31 89 PRO A O 1
ATOM 696 N N . GLN A 1 90 ? -7.345 -4.339 16.920 1.00 60.03 90 GLN A N 1
ATOM 697 C CA . GLN A 1 90 ? -7.733 -3.810 18.215 1.00 60.03 90 GLN A CA 1
ATOM 698 C C . GLN A 1 90 ? -6.581 -2.923 18.704 1.00 60.03 90 GLN A C 1
ATOM 700 O O . GLN A 1 90 ? -5.431 -3.369 18.646 1.00 60.03 90 GLN A O 1
ATOM 705 N N . PRO A 1 91 ? -6.843 -1.680 19.151 1.00 58.97 91 PRO A N 1
ATOM 706 C CA . PRO A 1 91 ? -5.793 -0.851 19.719 1.00 58.97 91 PRO A CA 1
ATOM 707 C C . PRO A 1 91 ? -5.156 -1.626 20.869 1.00 58.97 91 PRO A C 1
ATOM 709 O O . PRO A 1 91 ? -5.866 -2.105 21.757 1.00 58.97 91 PRO A O 1
ATOM 712 N N . ALA A 1 92 ? -3.836 -1.810 20.812 1.00 58.88 92 ALA A N 1
ATOM 713 C CA . ALA A 1 92 ? -3.110 -2.548 21.830 1.00 58.88 92 ALA A CA 1
ATOM 714 C C . ALA A 1 92 ? -3.374 -1.886 23.186 1.00 58.88 92 ALA A C 1
ATOM 716 O O . ALA A 1 92 ? -2.939 -0.761 23.442 1.00 58.88 92 ALA A O 1
ATOM 717 N N . ALA A 1 93 ? -4.117 -2.574 24.054 1.00 53.81 93 ALA A N 1
ATOM 718 C CA . ALA A 1 93 ? -4.217 -2.180 25.445 1.00 53.81 93 ALA A CA 1
ATOM 719 C C . ALA A 1 93 ? -2.788 -2.170 25.997 1.00 53.81 93 ALA A C 1
ATOM 721 O O . ALA A 1 93 ? -2.110 -3.200 25.980 1.00 53.81 93 ALA A O 1
ATOM 722 N N . ARG A 1 94 ? -2.305 -0.995 26.426 1.00 56.47 94 ARG A N 1
ATOM 723 C CA . ARG A 1 94 ? -1.032 -0.874 27.147 1.00 56.47 94 ARG A CA 1
ATOM 724 C C . ARG A 1 94 ? -0.995 -1.971 28.216 1.00 56.47 94 ARG A C 1
ATOM 726 O O . ARG A 1 94 ? -1.953 -2.042 28.989 1.00 56.47 94 ARG A O 1
ATOM 733 N N . PRO A 1 95 ? 0.059 -2.803 28.300 1.00 51.09 95 PRO A N 1
ATOM 734 C CA . PRO A 1 95 ? 0.191 -3.689 29.440 1.00 51.09 95 PRO A CA 1
ATOM 735 C C . PRO A 1 95 ? 0.278 -2.800 30.680 1.00 51.09 95 PRO A C 1
ATOM 737 O O . PRO A 1 95 ? 1.205 -2.002 30.826 1.00 51.09 95 PRO A O 1
ATOM 740 N N . ALA A 1 96 ? -0.746 -2.878 31.528 1.00 48.09 96 ALA A N 1
ATOM 741 C CA . ALA A 1 96 ? -0.709 -2.294 32.852 1.00 48.09 96 ALA A CA 1
ATOM 742 C C . ALA A 1 96 ? 0.509 -2.884 33.566 1.00 48.09 96 ALA A C 1
ATOM 744 O O . ALA A 1 96 ? 0.662 -4.104 33.636 1.00 48.09 96 ALA A O 1
ATOM 745 N N . SER A 1 97 ? 1.399 -2.008 34.023 1.00 50.19 97 SER A N 1
ATOM 746 C CA . SER A 1 97 ? 2.587 -2.338 34.796 1.00 50.19 97 SER A CA 1
ATOM 747 C C . SER A 1 97 ? 2.247 -3.384 35.859 1.00 50.19 97 SER A C 1
ATOM 749 O O . SER A 1 97 ? 1.436 -3.121 36.748 1.00 50.19 97 SER A O 1
ATOM 751 N N . ALA A 1 98 ? 2.838 -4.575 35.759 1.00 49.50 98 ALA A N 1
ATOM 752 C CA . ALA A 1 98 ? 2.710 -5.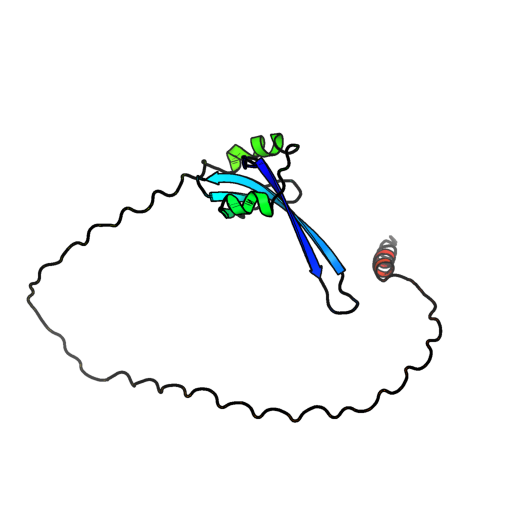589 36.796 1.00 49.50 98 ALA A CA 1
ATOM 753 C C . ALA A 1 98 ? 3.280 -5.027 38.118 1.00 49.50 98 ALA A C 1
ATOM 755 O O . ALA A 1 98 ? 4.377 -4.459 38.101 1.00 49.50 98 ALA A O 1
ATOM 756 N N . PRO A 1 99 ? 2.572 -5.140 39.257 1.00 50.41 99 PRO A N 1
ATOM 757 C CA . PRO A 1 99 ? 3.103 -4.701 40.539 1.00 50.41 99 PRO A CA 1
ATOM 758 C C . PRO A 1 99 ? 4.271 -5.603 40.956 1.00 50.41 99 PRO A C 1
ATOM 760 O O . PRO A 1 99 ? 4.201 -6.828 40.862 1.00 50.41 99 PRO A O 1
ATOM 763 N N . ALA A 1 100 ? 5.355 -4.973 41.410 1.00 58.03 100 ALA A N 1
ATOM 764 C CA . ALA A 1 100 ? 6.538 -5.634 41.939 1.00 58.03 100 ALA A CA 1
ATOM 765 C C . ALA A 1 100 ? 6.168 -6.567 43.107 1.00 58.03 100 ALA A C 1
ATOM 767 O O . ALA A 1 100 ? 5.689 -6.112 44.145 1.00 58.03 100 ALA A O 1
ATOM 768 N N . GLN A 1 101 ? 6.410 -7.870 42.947 1.00 49.56 101 GLN A N 1
ATOM 769 C CA . GLN A 1 101 ? 6.408 -8.811 44.064 1.00 49.56 101 GLN A CA 1
ATOM 770 C C . GLN A 1 101 ? 7.765 -8.759 44.768 1.00 49.56 101 GLN A C 1
ATOM 772 O O . GLN A 1 101 ? 8.777 -9.241 44.263 1.00 49.56 101 GLN A O 1
ATOM 777 N N . SER A 1 102 ? 7.760 -8.156 45.953 1.00 51.62 102 SER A N 1
ATOM 778 C CA . SER A 1 102 ? 8.814 -8.249 46.958 1.00 51.62 102 SER A CA 1
ATOM 779 C C . SER A 1 102 ? 8.984 -9.706 47.410 1.00 51.62 102 SER A C 1
ATOM 781 O O . SER A 1 102 ? 8.037 -10.307 47.912 1.00 51.62 102 SER A O 1
ATOM 783 N N . ALA A 1 103 ? 10.185 -10.267 47.268 1.00 42.53 103 ALA A N 1
ATOM 784 C CA . ALA A 1 103 ? 10.551 -11.554 47.859 1.00 42.53 103 ALA A CA 1
ATOM 785 C C . ALA A 1 103 ? 11.183 -11.339 49.251 1.00 42.53 103 ALA A C 1
ATOM 787 O O . ALA A 1 103 ? 12.131 -10.555 49.352 1.00 42.53 103 ALA A O 1
ATOM 788 N N . PRO A 1 104 ? 10.719 -12.015 50.321 1.00 48.59 104 PRO A N 1
ATOM 789 C CA . PRO A 1 104 ? 11.447 -12.097 51.579 1.00 48.59 104 PRO A CA 1
ATOM 790 C C . PRO A 1 104 ? 12.389 -13.312 51.615 1.00 48.59 104 PRO A C 1
ATOM 792 O O . PRO A 1 104 ? 12.142 -14.355 51.011 1.00 48.59 104 PRO A O 1
ATOM 795 N N . ALA A 1 105 ? 13.495 -13.133 52.333 1.00 45.34 105 ALA A N 1
ATOM 796 C CA . ALA A 1 105 ? 14.577 -14.087 52.536 1.00 45.34 105 ALA A CA 1
ATOM 797 C C . ALA A 1 105 ? 14.204 -15.261 53.461 1.00 45.34 105 ALA A C 1
ATOM 799 O O . ALA A 1 105 ? 13.522 -15.041 54.458 1.00 45.34 105 ALA A O 1
ATOM 800 N N . ALA A 1 106 ? 14.738 -16.460 53.177 1.00 39.44 106 ALA A N 1
ATOM 801 C CA . ALA A 1 106 ? 15.431 -17.361 54.121 1.00 39.44 106 ALA A CA 1
ATOM 802 C C . ALA A 1 106 ? 15.666 -18.762 53.502 1.00 39.44 106 ALA A C 1
ATOM 804 O O . ALA A 1 106 ? 14.741 -19.408 53.020 1.00 39.44 106 ALA A O 1
ATOM 805 N N . ALA A 1 107 ? 16.922 -19.220 53.542 1.00 45.97 107 ALA A N 1
ATOM 806 C CA . ALA A 1 107 ? 17.381 -20.605 53.318 1.00 45.97 107 ALA A CA 1
ATOM 807 C C . ALA A 1 107 ? 17.189 -21.449 54.625 1.00 45.97 107 ALA A C 1
ATOM 809 O O . ALA A 1 107 ? 16.739 -20.825 55.592 1.00 45.97 107 ALA A O 1
ATOM 810 N N . PRO A 1 108 ? 17.536 -22.770 54.767 1.00 54.38 108 PRO A N 1
ATOM 811 C CA . PRO A 1 108 ? 18.786 -23.416 54.290 1.00 54.38 108 PRO A CA 1
ATOM 812 C C . PRO A 1 108 ? 18.789 -24.940 53.913 1.00 54.38 108 PRO A C 1
ATOM 814 O O . PRO A 1 108 ? 17.870 -25.680 54.232 1.00 54.38 108 PRO A O 1
ATOM 817 N N . ALA A 1 109 ? 19.926 -25.357 53.308 1.00 46.06 109 ALA A N 1
ATOM 818 C CA . ALA A 1 109 ? 20.671 -26.653 53.338 1.00 46.06 109 ALA A CA 1
ATOM 819 C C . ALA A 1 109 ? 20.001 -27.980 52.863 1.00 46.06 109 ALA A C 1
ATOM 821 O O . ALA A 1 109 ? 18.853 -28.240 53.174 1.00 46.06 109 ALA A O 1
ATOM 822 N N . ALA A 1 110 ? 20.649 -28.906 52.125 1.00 43.31 110 ALA A N 1
ATOM 823 C CA . ALA A 1 110 ? 22.033 -29.423 52.192 1.00 43.31 110 ALA A CA 1
ATOM 824 C C . ALA A 1 110 ? 22.602 -29.835 50.793 1.00 43.31 110 ALA A C 1
ATOM 826 O O . ALA A 1 110 ? 21.855 -30.378 49.987 1.00 43.31 110 ALA A O 1
ATOM 827 N N . VAL A 1 111 ? 23.796 -29.394 50.337 1.00 47.84 111 VAL A N 1
ATOM 828 C CA . VAL A 1 111 ? 25.185 -29.970 50.410 1.00 47.84 111 VAL A CA 1
ATOM 829 C C . VAL A 1 111 ? 25.307 -31.478 50.048 1.00 47.84 111 VAL A C 1
ATOM 831 O O . VAL A 1 111 ? 24.539 -32.256 50.584 1.00 47.84 111 VAL A O 1
ATOM 834 N N . GLN A 1 112 ? 26.213 -32.043 49.221 1.00 44.91 112 GLN A N 1
ATOM 835 C CA . GLN A 1 112 ? 27.486 -31.687 48.549 1.00 44.91 112 GLN A CA 1
ATOM 836 C C . GLN A 1 112 ? 27.685 -32.584 47.298 1.00 44.91 112 GLN A C 1
ATOM 838 O O . GLN A 1 112 ? 27.300 -33.749 47.318 1.00 44.91 112 GLN A O 1
ATOM 843 N N . THR A 1 113 ? 28.425 -32.120 46.286 1.00 38.03 113 THR A N 1
ATOM 844 C CA . THR A 1 113 ? 29.584 -32.854 45.725 1.00 38.03 113 THR A CA 1
ATOM 845 C C . THR A 1 113 ? 30.513 -31.839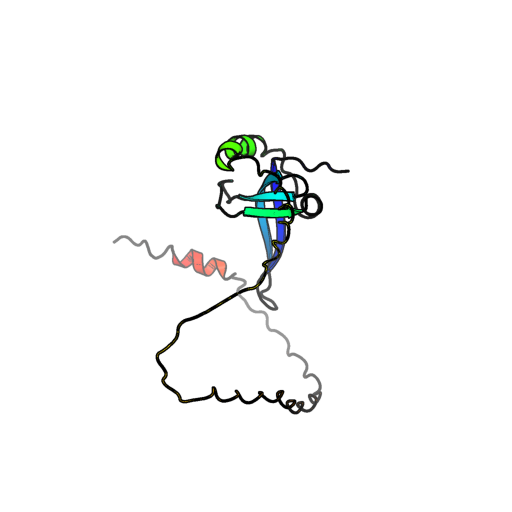 45.064 1.00 38.03 113 THR A C 1
ATOM 847 O O . THR A 1 113 ? 30.123 -31.086 44.176 1.00 38.03 113 THR A O 1
ATOM 850 N N . VAL A 1 114 ? 31.733 -31.788 45.585 1.00 49.56 114 VAL A N 1
ATOM 851 C CA . VAL A 1 114 ? 32.853 -30.937 45.182 1.00 49.56 114 VAL A CA 1
ATOM 852 C C . VAL A 1 114 ? 33.569 -31.518 43.963 1.00 49.56 114 VAL A C 1
ATOM 854 O O . VAL A 1 114 ? 33.838 -32.714 43.927 1.00 49.56 114 VAL A O 1
ATOM 857 N N . ASN A 1 115 ? 33.979 -30.661 43.024 1.00 42.16 115 ASN A N 1
ATOM 858 C CA . ASN A 1 115 ? 35.252 -30.849 42.327 1.00 42.16 115 ASN A CA 1
ATOM 859 C C . ASN A 1 115 ? 35.830 -29.483 41.892 1.00 42.16 115 ASN A C 1
ATOM 861 O O . ASN A 1 115 ? 35.126 -28.726 41.219 1.00 42.16 115 ASN A O 1
ATOM 865 N N . PRO A 1 116 ? 37.062 -29.119 42.296 1.00 52.09 116 PRO A N 1
ATOM 866 C CA . PRO A 1 116 ? 37.672 -27.836 41.971 1.00 52.09 116 PRO A CA 1
ATOM 867 C C . PRO A 1 116 ? 38.591 -27.950 40.746 1.00 52.09 116 PRO A C 1
ATOM 869 O O . PRO A 1 116 ? 39.330 -28.921 40.633 1.00 52.09 116 PRO A O 1
ATOM 872 N N . ALA A 1 117 ? 38.568 -26.934 39.874 1.00 44.78 117 ALA A N 1
ATOM 873 C CA . ALA A 1 117 ? 39.719 -26.353 39.156 1.00 44.78 117 ALA A CA 1
ATOM 874 C C . ALA A 1 117 ? 39.289 -25.757 37.803 1.00 44.78 117 ALA A C 1
ATOM 876 O O . ALA A 1 117 ? 39.141 -26.473 36.822 1.00 44.78 117 ALA A O 1
ATOM 877 N N . GLN A 1 118 ? 39.124 -24.433 37.748 1.00 51.34 118 GLN A N 1
ATOM 878 C CA . GLN A 1 118 ? 39.939 -23.511 36.934 1.00 51.34 118 GLN A CA 1
ATOM 879 C C . GLN A 1 118 ? 39.185 -22.186 36.693 1.00 51.34 118 GLN A C 1
ATOM 881 O O . GLN A 1 118 ? 38.027 -22.200 36.277 1.00 51.34 118 GLN A O 1
ATOM 886 N N . PRO A 1 119 ? 39.821 -21.028 36.950 1.00 61.50 119 PRO A N 1
ATOM 887 C CA . PRO A 1 119 ? 39.228 -19.724 36.682 1.00 61.50 119 PRO A CA 1
ATOM 888 C C . PRO A 1 119 ? 39.188 -19.421 35.171 1.00 61.50 119 PRO A C 1
A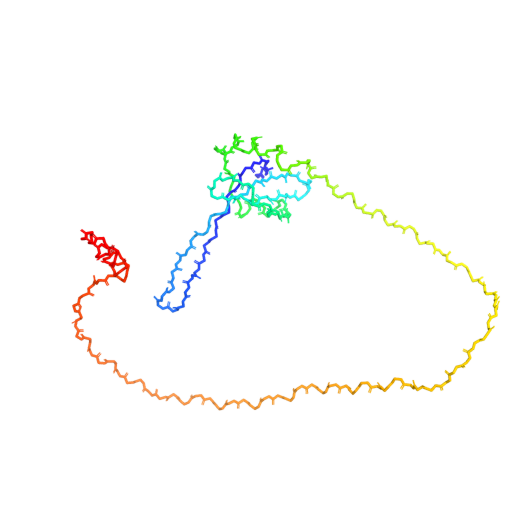TOM 890 O O . PRO A 1 119 ? 40.143 -19.743 34.457 1.00 61.50 119 PRO A O 1
ATOM 893 N N . PRO A 1 120 ? 38.130 -18.758 34.668 1.00 52.69 120 PRO A N 1
ATOM 894 C CA . PRO A 1 120 ? 38.084 -18.280 33.293 1.00 52.69 120 PRO A CA 1
ATOM 895 C C . PRO A 1 120 ? 39.142 -17.190 33.083 1.00 52.69 120 PRO A C 1
ATOM 897 O O . PRO A 1 120 ? 39.137 -16.154 33.749 1.00 52.69 120 PRO A O 1
ATOM 900 N N . GLN A 1 121 ? 40.060 -17.436 32.146 1.00 58.72 121 GLN A N 1
ATOM 901 C CA . GLN A 1 121 ? 41.036 -16.454 31.684 1.00 58.72 121 GLN A CA 1
ATOM 902 C C . GLN A 1 121 ? 40.323 -15.185 31.199 1.00 58.72 121 GLN A C 1
ATOM 904 O O . GLN A 1 121 ? 39.417 -15.234 30.363 1.00 58.72 121 GLN A O 1
ATOM 909 N N . ALA A 1 122 ? 40.762 -14.042 31.724 1.00 51.28 122 ALA A N 1
ATOM 910 C CA . ALA A 1 122 ? 40.368 -12.728 31.249 1.00 51.28 122 ALA A CA 1
ATOM 911 C C . ALA A 1 122 ? 40.712 -12.598 29.757 1.00 51.28 122 ALA A C 1
ATOM 913 O O . ALA A 1 122 ? 41.862 -12.776 29.352 1.00 51.28 122 ALA A O 1
ATOM 914 N N . ARG A 1 123 ? 39.705 -12.287 28.935 1.00 53.12 123 ARG A N 1
ATOM 915 C CA . ARG A 1 123 ? 39.925 -11.908 27.537 1.00 53.12 123 ARG A CA 1
ATOM 916 C C . ARG A 1 123 ? 40.780 -10.634 27.505 1.00 53.12 123 ARG 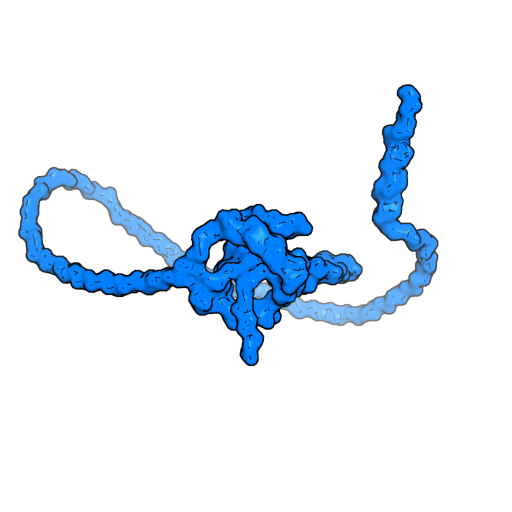A C 1
ATOM 918 O O . ARG A 1 123 ? 40.420 -9.675 28.190 1.00 53.12 123 ARG A O 1
ATOM 925 N N . PRO A 1 124 ? 41.863 -10.585 26.715 1.00 52.25 124 PRO A N 1
ATOM 926 C CA . PRO A 1 124 ? 42.611 -9.356 26.519 1.00 52.25 124 PRO A CA 1
ATOM 927 C C . PRO A 1 124 ? 41.719 -8.308 25.845 1.00 52.25 124 PRO A C 1
ATOM 929 O O . PRO A 1 124 ? 41.056 -8.572 24.840 1.00 52.25 124 PRO A O 1
ATOM 932 N N . THR A 1 125 ? 41.700 -7.115 26.429 1.00 55.31 125 THR A N 1
ATOM 933 C CA . THR A 1 125 ? 41.107 -5.901 25.874 1.00 55.31 125 THR A CA 1
ATOM 934 C C . THR A 1 125 ? 41.751 -5.619 24.519 1.00 55.31 125 THR A C 1
ATOM 936 O O . THR A 1 125 ? 42.950 -5.355 24.433 1.00 55.31 125 THR A O 1
ATOM 939 N N . ALA A 1 126 ? 40.962 -5.695 23.447 1.00 56.47 126 ALA A N 1
ATOM 940 C CA . ALA A 1 126 ? 41.397 -5.280 22.122 1.00 56.47 126 ALA A CA 1
ATOM 941 C C . ALA A 1 126 ? 41.709 -3.775 22.147 1.00 56.47 126 ALA A C 1
ATOM 943 O O . ALA A 1 126 ? 40.862 -2.956 22.505 1.00 56.47 126 ALA A O 1
ATOM 944 N N . GLN A 1 127 ? 42.948 -3.433 21.799 1.00 61.53 127 GLN A N 1
ATOM 945 C CA . GLN A 1 127 ? 43.398 -2.059 21.602 1.00 61.53 127 GLN A CA 1
ATOM 946 C C . GLN A 1 127 ? 42.584 -1.380 20.483 1.00 61.53 127 GLN A C 1
ATOM 948 O O . GLN A 1 127 ? 42.216 -2.044 19.509 1.00 61.53 127 GLN A O 1
ATOM 953 N N . PRO A 1 128 ? 42.321 -0.064 20.573 1.00 65.25 128 PRO A N 1
ATOM 954 C CA . PRO A 1 128 ? 41.729 0.682 19.470 1.00 65.25 128 PRO A CA 1
ATOM 955 C C . PRO A 1 128 ? 42.676 0.679 18.254 1.00 65.25 128 PRO A C 1
ATOM 957 O O . PRO A 1 128 ? 43.895 0.778 18.426 1.00 65.25 128 PRO A O 1
ATOM 960 N N . PRO A 1 129 ? 42.147 0.561 17.022 1.00 61.44 129 PRO A N 1
ATOM 961 C CA . PRO A 1 129 ? 42.964 0.504 15.818 1.00 61.44 129 PRO A CA 1
ATOM 962 C C . PRO A 1 129 ? 43.745 1.809 15.637 1.00 61.44 129 PRO A C 1
ATOM 964 O O . PRO A 1 129 ? 43.176 2.902 15.640 1.00 61.44 129 PRO A O 1
ATOM 967 N N . GLN A 1 130 ? 45.061 1.676 15.472 1.00 61.47 130 GLN A N 1
ATOM 968 C CA . GLN A 1 130 ? 45.950 2.775 15.115 1.00 61.47 130 GLN A CA 1
ATOM 969 C C . GLN A 1 130 ? 45.474 3.430 13.811 1.00 61.47 130 GLN A C 1
ATOM 971 O O . GLN A 1 130 ? 45.106 2.750 12.849 1.00 61.47 130 GLN A O 1
ATOM 976 N N . ALA A 1 131 ? 45.471 4.763 13.798 1.00 51.12 131 ALA A N 1
ATOM 977 C CA . ALA A 1 131 ? 45.109 5.563 12.641 1.00 51.12 131 ALA A CA 1
ATOM 978 C C . ALA A 1 131 ? 45.986 5.190 11.435 1.00 51.12 131 ALA A C 1
ATOM 980 O O . ALA A 1 131 ? 47.215 5.191 11.516 1.00 51.12 131 ALA A O 1
ATOM 981 N N . ARG A 1 132 ? 45.344 4.876 10.304 1.00 56.25 132 ARG A N 1
ATOM 982 C CA . ARG A 1 132 ? 46.031 4.730 9.016 1.00 56.25 132 ARG A CA 1
ATOM 983 C C . ARG A 1 132 ? 46.764 6.038 8.682 1.00 56.25 132 ARG A C 1
ATOM 985 O O . ARG A 1 132 ? 46.149 7.098 8.809 1.00 56.25 132 ARG A O 1
ATOM 992 N N . PRO A 1 133 ? 48.014 5.982 8.189 1.00 51.69 133 PRO A N 1
ATOM 993 C CA . PRO A 1 133 ? 48.661 7.150 7.614 1.00 51.69 133 PRO A CA 1
ATOM 994 C C . PRO A 1 133 ? 47.838 7.649 6.421 1.00 51.69 133 PRO A C 1
ATOM 996 O O . PRO A 1 133 ? 47.454 6.872 5.542 1.00 51.69 133 PRO A O 1
ATOM 999 N N . THR A 1 134 ? 47.538 8.943 6.414 1.00 55.38 134 THR A N 1
ATOM 1000 C CA . THR A 1 134 ? 46.873 9.637 5.313 1.00 55.38 134 THR A CA 1
ATOM 1001 C C . THR A 1 134 ? 47.754 9.610 4.056 1.00 55.38 134 THR A C 1
ATOM 1003 O O . THR A 1 134 ? 48.953 9.878 4.145 1.00 55.38 134 THR A O 1
ATOM 1006 N N . PRO A 1 135 ? 47.196 9.294 2.872 1.00 64.81 135 PRO A N 1
ATOM 1007 C CA . PRO A 1 135 ? 47.924 9.408 1.613 1.00 64.81 135 PRO A CA 1
ATOM 1008 C C . PRO A 1 135 ? 48.207 10.887 1.282 1.00 64.81 135 PRO A C 1
ATOM 1010 O O . PRO A 1 135 ? 47.403 11.754 1.640 1.00 64.81 135 PRO A O 1
ATOM 1013 N N . PRO A 1 136 ? 49.325 11.198 0.599 1.00 70.06 136 PRO A N 1
ATOM 1014 C CA . PRO A 1 136 ? 49.631 12.563 0.183 1.00 70.06 136 PRO A CA 1
ATOM 1015 C C . PRO A 1 136 ? 48.584 13.089 -0.819 1.00 70.06 136 PRO A C 1
ATOM 1017 O O . PRO A 1 136 ? 47.980 12.298 -1.551 1.00 70.06 136 PRO A O 1
ATOM 1020 N N . PRO A 1 137 ? 48.358 14.415 -0.872 1.00 65.44 137 PRO A N 1
ATOM 1021 C CA . PRO A 1 137 ? 47.361 15.008 -1.754 1.00 65.44 137 PRO A CA 1
ATOM 1022 C C . PRO A 1 137 ? 47.716 14.804 -3.241 1.00 65.44 137 PRO A C 1
ATOM 1024 O O . PRO A 1 137 ? 48.896 14.796 -3.605 1.00 65.44 137 PRO A O 1
ATOM 1027 N N . PRO A 1 138 ? 46.706 14.657 -4.117 1.00 59.84 138 PRO A N 1
ATOM 1028 C CA . PRO A 1 138 ? 46.907 14.441 -5.543 1.00 59.84 138 PRO A CA 1
ATOM 1029 C C . PRO A 1 138 ? 47.522 15.677 -6.208 1.00 59.84 138 PRO A C 1
ATOM 1031 O O . PRO A 1 138 ? 47.014 16.791 -6.089 1.00 59.84 138 PRO A O 1
ATOM 1034 N N . GLN A 1 139 ? 48.614 15.466 -6.944 1.00 62.72 139 GLN A N 1
ATOM 1035 C CA . GLN A 1 139 ? 49.218 16.487 -7.794 1.00 62.72 139 GLN A CA 1
ATOM 1036 C C . GLN A 1 139 ? 48.258 16.823 -8.943 1.00 62.72 139 GLN A C 1
ATOM 1038 O O . GLN A 1 139 ? 47.900 15.960 -9.747 1.00 62.72 139 GLN A O 1
ATOM 1043 N N . THR A 1 140 ? 47.842 18.084 -9.035 1.00 51.69 140 THR A N 1
ATOM 1044 C CA . THR A 1 140 ? 47.080 18.619 -10.165 1.00 51.69 140 THR A CA 1
ATOM 1045 C C . THR A 1 140 ? 47.957 18.639 -11.413 1.00 51.69 140 THR A C 1
ATOM 1047 O O . THR A 1 140 ? 48.797 19.524 -11.579 1.00 51.69 140 THR A O 1
ATOM 1050 N N . ARG A 1 141 ? 47.766 17.667 -12.308 1.00 54.25 141 ARG A N 1
ATOM 1051 C CA . ARG A 1 141 ? 48.276 17.741 -13.681 1.00 54.25 141 ARG A CA 1
ATOM 1052 C C . ARG A 1 141 ? 47.269 18.540 -14.530 1.00 54.25 141 ARG A C 1
ATOM 1054 O O . ARG A 1 141 ? 46.080 18.228 -14.464 1.00 54.25 141 ARG A O 1
ATOM 1061 N N . PRO A 1 142 ? 47.696 19.563 -15.290 1.00 49.75 142 PRO A N 1
ATOM 1062 C CA . PRO A 1 142 ? 46.792 20.366 -16.110 1.00 49.75 142 PRO A CA 1
ATOM 1063 C C . PRO A 1 142 ? 46.132 19.537 -17.221 1.00 49.75 142 PRO A C 1
ATOM 1065 O O . PRO A 1 142 ? 46.728 18.611 -17.773 1.00 49.75 142 PRO A O 1
ATOM 1068 N N . ALA A 1 143 ? 44.878 19.887 -17.509 1.00 48.25 143 ALA A N 1
ATOM 1069 C CA . ALA A 1 143 ? 44.000 19.216 -18.454 1.00 48.25 143 ALA A CA 1
ATOM 1070 C C . ALA A 1 143 ? 44.568 19.224 -19.883 1.00 48.25 143 ALA A C 1
ATOM 1072 O O . ALA A 1 143 ? 44.853 20.281 -20.444 1.00 48.25 143 ALA A O 1
ATOM 1073 N N . ALA A 1 144 ? 44.673 18.040 -20.487 1.00 49.34 144 ALA A N 1
ATOM 1074 C CA . ALA A 1 144 ? 44.808 17.900 -21.931 1.00 49.34 144 ALA A CA 1
ATOM 1075 C C . ALA A 1 144 ? 43.420 18.055 -22.574 1.00 49.34 144 ALA A C 1
ATOM 1077 O O . ALA A 1 144 ? 42.449 17.443 -22.125 1.00 49.34 144 ALA A O 1
ATOM 1078 N N . ALA A 1 145 ? 43.329 18.895 -23.605 1.00 60.19 145 ALA A N 1
ATOM 1079 C CA . ALA A 1 145 ? 42.107 19.134 -24.364 1.00 60.19 145 ALA A CA 1
ATOM 1080 C C . ALA A 1 145 ? 41.577 17.837 -25.017 1.00 60.19 145 ALA A C 1
ATOM 1082 O O . ALA A 1 145 ? 42.380 17.038 -25.508 1.00 60.19 145 ALA A O 1
ATOM 1083 N N . PRO A 1 146 ? 40.251 17.612 -25.067 1.00 57.00 146 PRO A N 1
ATOM 1084 C CA . PRO A 1 146 ? 39.695 16.466 -25.776 1.00 57.00 146 PRO A CA 1
ATOM 1085 C C . PRO A 1 146 ? 39.793 16.658 -27.305 1.00 57.00 146 PRO A C 1
ATOM 1087 O O . PRO A 1 146 ? 39.451 17.734 -27.804 1.00 57.00 146 PRO A O 1
ATOM 1090 N N . PRO A 1 147 ? 40.222 15.636 -28.070 1.00 57.25 147 PRO A N 1
ATOM 1091 C CA . PRO A 1 147 ? 40.170 15.658 -29.527 1.00 57.25 147 PRO A CA 1
ATOM 1092 C C . PRO A 1 147 ? 38.729 15.515 -30.045 1.00 57.25 147 PRO A C 1
ATOM 1094 O O . PRO A 1 147 ? 37.869 14.894 -29.417 1.00 57.25 147 PRO A O 1
ATOM 1097 N N . ALA A 1 148 ? 38.484 16.114 -31.211 1.00 51.84 148 ALA A N 1
ATOM 1098 C CA . ALA A 1 148 ? 37.199 16.159 -31.898 1.00 51.84 148 ALA A CA 1
ATOM 1099 C C . ALA A 1 148 ? 36.636 14.761 -32.219 1.00 51.84 148 ALA A C 1
ATOM 1101 O O . ALA A 1 148 ? 37.351 13.851 -32.632 1.00 51.84 148 ALA A O 1
ATOM 1102 N N . LYS A 1 149 ? 35.319 14.622 -32.051 1.00 55.56 149 LYS A N 1
ATOM 1103 C CA . LYS A 1 149 ? 34.532 13.408 -32.291 1.00 55.56 149 LYS A CA 1
ATOM 1104 C C . LYS A 1 149 ? 34.220 13.281 -33.796 1.00 55.56 149 LYS A C 1
ATOM 1106 O O . LYS A 1 149 ? 33.538 14.166 -34.312 1.00 55.56 149 LYS A O 1
ATOM 1111 N N . PRO A 1 150 ? 34.638 12.222 -34.514 1.00 50.34 150 PRO A N 1
ATOM 1112 C CA . PRO A 1 150 ? 33.984 11.860 -35.764 1.00 50.34 150 PRO A CA 1
ATOM 1113 C C . PRO A 1 150 ? 32.613 11.238 -35.459 1.00 50.34 150 PRO A C 1
ATOM 1115 O O . PRO A 1 150 ? 32.454 10.480 -34.499 1.00 50.34 150 PRO A O 1
ATOM 1118 N N . ALA A 1 151 ? 31.609 11.612 -36.253 1.00 52.22 151 ALA A N 1
ATOM 1119 C CA . ALA A 1 151 ? 30.243 11.112 -36.156 1.00 52.22 151 ALA A CA 1
ATOM 1120 C C . ALA A 1 151 ? 30.204 9.585 -36.342 1.00 52.22 151 ALA A C 1
ATOM 1122 O O . ALA A 1 151 ? 30.758 9.061 -37.307 1.00 52.22 151 ALA A O 1
ATOM 1123 N N . ALA A 1 152 ? 29.547 8.880 -35.418 1.00 50.09 152 ALA A N 1
ATOM 1124 C CA . ALA A 1 152 ? 29.315 7.445 -35.522 1.00 50.09 152 ALA A CA 1
ATOM 1125 C C . ALA A 1 152 ? 27.969 7.180 -36.228 1.00 50.09 152 ALA A C 1
ATOM 1127 O O . ALA A 1 152 ? 26.971 7.806 -35.862 1.00 50.09 152 ALA A O 1
ATOM 1128 N N . PRO A 1 153 ? 27.919 6.265 -37.212 1.00 50.56 153 PRO A N 1
ATOM 1129 C CA . PRO A 1 153 ? 26.681 5.737 -37.764 1.00 50.56 153 PRO A CA 1
ATOM 1130 C C . PRO A 1 153 ? 26.123 4.655 -36.827 1.00 50.56 153 PRO A C 1
ATOM 1132 O O . PRO A 1 153 ? 26.883 3.851 -36.291 1.00 50.56 153 PRO A O 1
ATOM 1135 N N . GLY A 1 154 ? 24.800 4.592 -36.676 1.00 50.50 154 GLY A N 1
ATOM 1136 C CA . GLY A 1 154 ? 24.130 3.456 -36.034 1.00 50.50 154 GLY A CA 1
ATOM 1137 C C . GLY A 1 154 ? 23.510 3.782 -34.682 1.00 50.50 154 GLY A C 1
ATOM 1138 O O . GLY A 1 154 ? 23.932 3.268 -33.650 1.00 50.50 154 GLY A O 1
ATOM 1139 N N . ASP A 1 155 ? 22.466 4.606 -34.711 1.00 55.09 155 ASP A N 1
ATOM 1140 C CA . ASP A 1 155 ? 21.511 4.806 -33.618 1.00 55.09 155 ASP A CA 1
ATOM 1141 C C . ASP A 1 155 ? 20.579 3.580 -33.535 1.00 55.09 155 ASP A C 1
ATOM 1143 O O . ASP A 1 155 ? 19.391 3.639 -33.839 1.00 55.09 155 ASP A O 1
ATOM 1147 N N . THR A 1 156 ? 21.149 2.405 -33.250 1.00 63.47 156 THR A N 1
ATOM 1148 C CA . THR A 1 156 ? 20.357 1.197 -32.998 1.00 63.47 156 THR A CA 1
ATOM 1149 C C . THR A 1 156 ? 20.322 0.978 -31.497 1.00 63.47 156 THR A C 1
ATOM 1151 O O . THR A 1 156 ? 21.330 0.577 -30.904 1.00 63.47 156 THR A O 1
ATOM 1154 N N . PRO A 1 157 ? 19.192 1.267 -30.846 1.00 72.62 157 PRO A N 1
ATOM 1155 C CA . PRO A 1 157 ? 19.096 1.082 -29.422 1.00 72.62 157 PRO A CA 1
ATOM 1156 C C . PRO A 1 157 ? 19.159 -0.408 -29.075 1.00 72.62 157 PRO A C 1
ATOM 1158 O O . PRO A 1 157 ? 18.580 -1.263 -29.744 1.00 72.62 157 PRO A O 1
ATOM 1161 N N . TRP A 1 158 ? 19.875 -0.729 -28.000 1.00 60.84 158 TRP A N 1
ATOM 1162 C CA . TRP A 1 158 ? 20.200 -2.104 -27.607 1.00 60.84 158 TRP A CA 1
ATOM 1163 C C . TRP A 1 158 ? 18.974 -3.015 -27.389 1.00 60.84 158 TRP A C 1
ATOM 1165 O O . TRP A 1 158 ? 19.106 -4.236 -27.459 1.00 60.84 158 TRP A O 1
ATOM 1175 N N . TRP A 1 159 ? 17.779 -2.451 -27.172 1.00 67.62 159 TRP A N 1
ATOM 1176 C CA . TRP A 1 159 ? 16.528 -3.211 -27.070 1.00 67.62 159 TRP A CA 1
ATOM 1177 C C . TRP A 1 159 ? 16.028 -3.772 -28.414 1.00 67.62 159 TRP A C 1
ATOM 1179 O O . TRP A 1 159 ? 15.230 -4.705 -28.416 1.00 67.62 159 TRP A O 1
ATOM 1189 N N . GLU A 1 160 ? 16.509 -3.278 -29.561 1.00 62.53 160 GLU A N 1
ATOM 1190 C CA . GLU A 1 160 ? 16.205 -3.877 -30.872 1.00 62.53 160 GLU A CA 1
ATOM 1191 C C . GLU A 1 160 ? 17.035 -5.141 -31.165 1.00 62.53 160 GLU A C 1
ATOM 1193 O O . GLU A 1 160 ? 16.634 -5.974 -31.984 1.00 62.53 160 GLU A O 1
ATOM 1198 N N . LEU A 1 161 ? 18.164 -5.343 -30.473 1.00 58.16 161 LEU A N 1
ATOM 1199 C CA . LEU A 1 161 ? 19.009 -6.534 -30.640 1.00 58.16 161 LEU A CA 1
ATOM 1200 C C . LEU A 1 161 ? 18.386 -7.801 -30.035 1.00 58.16 161 LEU A C 1
ATOM 1202 O O . LEU A 1 161 ? 18.645 -8.898 -30.526 1.00 58.16 161 LEU A O 1
ATOM 1206 N N . THR A 1 162 ? 17.533 -7.679 -29.016 1.00 60.62 162 THR A N 1
ATOM 1207 C CA . THR A 1 162 ? 16.889 -8.837 -28.371 1.00 60.62 162 THR A CA 1
ATOM 1208 C C . THR A 1 162 ? 15.612 -9.286 -29.079 1.00 60.62 162 THR A C 1
ATOM 1210 O O . THR A 1 162 ? 15.308 -10.477 -29.064 1.00 60.62 162 THR A O 1
ATOM 1213 N N . GLN A 1 163 ? 14.896 -8.391 -29.771 1.00 56.62 163 GLN A N 1
ATOM 1214 C CA . GLN A 1 163 ? 13.709 -8.780 -30.543 1.00 56.62 163 GLN A CA 1
ATOM 1215 C C . GLN A 1 163 ? 14.052 -9.522 -31.841 1.00 56.62 163 GLN A C 1
ATOM 1217 O O . GLN A 1 163 ? 13.376 -10.488 -32.191 1.00 56.62 163 GLN A O 1
ATOM 1222 N N . LYS A 1 164 ? 15.134 -9.145 -32.538 1.00 53.56 164 LYS A N 1
ATOM 1223 C CA . LYS A 1 164 ? 15.541 -9.826 -33.784 1.00 53.56 164 LYS A CA 1
ATOM 1224 C C . LYS A 1 164 ? 16.101 -11.240 -33.580 1.00 53.56 164 LYS A C 1
ATOM 1226 O O . LYS A 1 164 ? 16.145 -12.005 -34.540 1.00 53.56 164 LYS A O 1
ATOM 1231 N N . GLY A 1 165 ? 16.491 -11.614 -32.359 1.00 49.69 165 GLY A N 1
ATOM 1232 C CA . GLY A 1 165 ? 17.008 -12.953 -32.053 1.00 49.69 165 GLY A CA 1
ATOM 1233 C C . GLY A 1 165 ? 15.942 -14.056 -32.013 1.00 49.69 165 GLY A C 1
ATOM 1234 O O . GLY A 1 165 ? 16.256 -15.214 -32.276 1.00 49.69 165 GLY A O 1
ATOM 1235 N N . ALA A 1 166 ? 14.678 -13.719 -31.732 1.00 53.03 166 ALA A N 1
ATOM 1236 C CA . ALA A 1 166 ? 13.615 -14.713 -31.547 1.00 53.03 166 ALA A CA 1
ATOM 1237 C C . ALA A 1 166 ? 12.980 -15.201 -32.864 1.00 53.03 166 ALA A C 1
ATOM 1239 O O . ALA A 1 166 ? 12.462 -16.315 -32.922 1.00 53.03 166 ALA A O 1
ATOM 1240 N N . SER A 1 167 ? 13.056 -14.418 -33.945 1.00 54.12 167 SER A N 1
ATOM 1241 C CA . SER A 1 167 ? 12.390 -14.752 -35.216 1.00 54.12 167 SER A CA 1
ATOM 1242 C C . SER A 1 167 ? 13.133 -15.779 -36.081 1.00 54.12 167 SER A C 1
ATOM 1244 O O . SER A 1 167 ? 12.568 -16.256 -37.059 1.00 54.12 167 SER A O 1
ATOM 1246 N N . ASN A 1 168 ? 14.376 -16.144 -35.743 1.00 53.88 168 ASN A N 1
ATOM 1247 C CA . ASN A 1 168 ? 15.174 -17.109 -36.518 1.00 53.88 168 ASN A CA 1
ATOM 1248 C C . ASN A 1 168 ? 15.199 -18.531 -35.928 1.00 53.88 168 ASN A C 1
ATOM 1250 O O . ASN A 1 168 ? 15.836 -19.408 -36.503 1.00 53.88 168 ASN A O 1
ATOM 1254 N N . LEU A 1 169 ? 14.507 -18.776 -34.808 1.00 56.75 169 LEU A N 1
ATOM 1255 C CA . LEU A 1 169 ? 14.468 -20.090 -34.147 1.00 56.75 169 LEU A CA 1
ATOM 1256 C C . LEU A 1 169 ? 13.235 -20.936 -34.510 1.00 56.75 169 LEU A C 1
ATOM 1258 O O . LEU A 1 169 ? 13.155 -22.091 -34.109 1.00 56.75 169 LEU A O 1
ATOM 1262 N N . LEU A 1 170 ? 12.301 -20.401 -35.305 1.00 57.81 170 LEU A N 1
ATOM 1263 C CA . LEU A 1 170 ? 11.177 -21.150 -35.878 1.00 57.81 170 LEU A CA 1
ATOM 1264 C C . LEU A 1 170 ? 11.349 -21.325 -37.393 1.00 57.81 170 LEU A C 1
ATOM 1266 O O . LEU A 1 170 ? 10.520 -20.877 -38.182 1.00 57.81 170 LEU A O 1
ATOM 1270 N N . LYS A 1 171 ? 12.422 -21.998 -37.815 1.00 49.53 171 LYS A N 1
ATOM 1271 C CA . LYS A 1 171 ? 12.379 -22.748 -39.076 1.00 49.53 171 LYS A CA 1
ATOM 1272 C C . LYS A 1 171 ? 12.024 -24.187 -38.735 1.00 49.53 171 LYS A C 1
ATOM 1274 O O . LYS A 1 171 ? 12.814 -24.912 -38.144 1.00 49.53 171 LYS A O 1
ATOM 1279 N N . LYS A 1 172 ? 10.769 -24.516 -39.023 1.00 47.44 172 LYS A N 1
ATOM 1280 C CA . LYS A 1 172 ? 10.218 -25.863 -39.009 1.00 47.44 172 LYS A CA 1
ATOM 1281 C C . LYS A 1 172 ? 10.568 -26.486 -40.359 1.00 47.44 172 LYS A C 1
ATOM 1283 O O . LYS A 1 172 ? 9.914 -26.151 -41.342 1.00 47.44 172 LYS A O 1
ATOM 1288 N N . ASP A 1 173 ? 11.593 -27.326 -40.372 1.00 48.44 173 ASP A N 1
ATOM 1289 C CA . ASP A 1 173 ? 11.807 -28.364 -41.384 1.00 48.44 173 ASP A CA 1
ATOM 1290 C C . ASP A 1 173 ? 11.667 -29.722 -40.686 1.00 48.44 173 ASP A C 1
ATOM 1292 O O . ASP A 1 173 ? 12.308 -29.899 -39.622 1.00 48.44 173 ASP A O 1
#

Radius of gyration: 32.82 Å; chains: 1; bounding box: 65×53×96 Å

Foldseek 3Di:
DPDDDFAKKKFWDWDWDDDDPPIDIDIDIWIWGWADADQKIKTFTADPVRHGPVDIDIDGPVVCVVGIHHDPVCRVVSVVCVVVVDDRHHRPDPPDDDDDDDDDDDDDDDDDDDDDDDDDDDDDDDDDDDDDDDDDDDDDDDDDDDDDDDDDPDPDPPVVVVVVVPVPPPPDD

pLDDT: mean 73.39, std 20.25, range [38.03, 97.62]